Protein AF-A0A086N0P7-F1 (afdb_monomer)

Secondary structure (DSSP, 8-state):
-EEEETTEEEE--HHHHHHHTTTPPPPP-SS-EEEETTEEEEHHHHHHHHH---TTTS-HHHHHHHHHHTT-EEE--TT----------HHHHHHHHH----------

Sequence (108 aa):
MRCVIARYPFDLTKGGVVESMKGVTPEPVTGESVTVGRRRYPVKQVGEVVTRQDRRDFSAGEVTRAMARLGFTCHAAPGATPTPAPDATPVQTASALLGGSTTTPLDG

Radius of gyration: 20.26 Å; Cα contacts (8 Å, |Δi|>4): 120; chains: 1; bounding box: 59×58×25 Å

Organism: NCBI:txid67332

Mean predicted aligned error: 11.97 Å

Foldseek 3Di:
DWAAFLNDIDDDALVLLLVLCVPPDADDAQWKWWDRPNDIHQLLVSCCSSVVDHSVSGDSVSSQVVCVVNPIDIDGGVPPPPPPDPPDDVVNVVCVVVPPDDDDDDDD

Solvent-accessible surface area (backbone atoms only — not comparable to full-atom values): 6732 Å² total; per-residue (Å²): 88,83,40,66,54,63,89,41,82,41,83,48,47,60,64,57,50,51,59,62,51,58,92,59,78,66,56,86,68,85,44,46,26,31,46,56,92,93,46,63,30,27,28,48,59,53,43,22,66,68,68,73,47,64,64,85,62,44,56,53,66,51,38,43,52,51,40,44,75,58,71,38,58,65,44,75,26,94,85,62,72,82,72,74,73,87,88,58,56,74,65,56,58,48,52,62,75,72,64,79,79,81,82,76,86,79,86,131

InterPro domains:
  IPR047719 SCO5918-like [NF038312] (1-99)
  IPR047719 SCO5918-like [PF28009] (1-99)

pLDDT: mean 79.91, std 15.39, range [45.62, 94.31]

Structure (mmCIF, N/CA/C/O backbone):
data_AF-A0A086N0P7-F1
#
_entry.id   AF-A0A086N0P7-F1
#
loop_
_atom_site.group_PDB
_atom_site.id
_atom_site.type_symbol
_atom_site.label_atom_id
_atom_site.label_alt_id
_atom_site.label_comp_id
_atom_site.label_asym_id
_atom_site.label_entity_id
_atom_site.label_seq_id
_atom_site.pdbx_PDB_ins_code
_atom_site.Cartn_x
_atom_site.Cartn_y
_atom_site.Cartn_z
_atom_site.occupancy
_atom_site.B_iso_or_equiv
_atom_site.auth_seq_id
_atom_site.auth_comp_id
_atom_site.auth_asym_id
_atom_site.auth_atom_id
_atom_site.pdbx_PDB_model_num
ATOM 1 N N . MET A 1 1 ? 12.034 4.836 4.329 1.00 82.69 1 MET A N 1
ATOM 2 C CA . MET A 1 1 ? 12.526 3.483 4.000 1.00 82.69 1 MET A CA 1
ATOM 3 C C . MET A 1 1 ? 12.452 3.347 2.496 1.00 82.69 1 MET A C 1
ATOM 5 O O . MET A 1 1 ? 11.393 3.608 1.939 1.00 82.69 1 MET A O 1
ATOM 9 N N . ARG A 1 2 ? 13.544 2.943 1.848 1.00 84.00 2 ARG A N 1
ATOM 10 C CA . ARG A 1 2 ? 13.558 2.746 0.399 1.00 84.00 2 ARG A CA 1
ATOM 11 C C . ARG A 1 2 ? 13.076 1.332 0.062 1.00 84.00 2 ARG A C 1
ATOM 13 O O . ARG A 1 2 ? 13.695 0.357 0.484 1.00 84.00 2 ARG A O 1
ATOM 20 N N . CYS A 1 3 ? 11.969 1.220 -0.664 1.00 78.69 3 CYS A N 1
ATOM 21 C CA . CYS A 1 3 ? 11.393 -0.039 -1.145 1.00 78.69 3 CYS A CA 1
ATOM 22 C C . CYS A 1 3 ? 11.344 -0.033 -2.672 1.00 78.69 3 CYS A C 1
ATOM 24 O O . CYS A 1 3 ? 11.178 1.019 -3.273 1.00 78.69 3 CYS A O 1
ATOM 26 N N . VAL A 1 4 ? 11.473 -1.197 -3.306 1.00 80.50 4 VAL A N 1
ATOM 27 C CA . VAL A 1 4 ? 11.325 -1.330 -4.762 1.00 80.50 4 VAL A CA 1
ATOM 28 C C . VAL A 1 4 ? 9.968 -1.963 -5.052 1.00 80.50 4 VAL A C 1
ATOM 30 O O . VAL A 1 4 ? 9.667 -3.013 -4.487 1.00 80.50 4 VAL A O 1
ATOM 33 N N . ILE A 1 5 ? 9.156 -1.319 -5.890 1.00 82.69 5 ILE A N 1
ATOM 34 C CA . ILE A 1 5 ? 7.838 -1.798 -6.340 1.00 82.69 5 ILE A CA 1
ATOM 35 C C . ILE A 1 5 ? 7.797 -1.642 -7.860 1.00 82.69 5 ILE A C 1
ATOM 37 O O . ILE A 1 5 ? 8.181 -0.585 -8.358 1.00 82.69 5 ILE A O 1
ATOM 41 N N . ALA A 1 6 ? 7.375 -2.677 -8.598 1.00 80.00 6 ALA A N 1
ATOM 42 C CA . ALA A 1 6 ? 7.388 -2.671 -10.069 1.00 80.00 6 ALA A C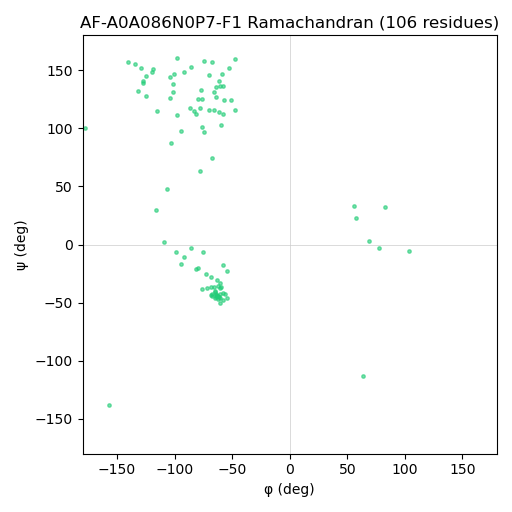A 1
ATOM 43 C C . ALA A 1 6 ? 8.781 -2.370 -10.662 1.00 80.00 6 ALA A C 1
ATOM 45 O O . ALA A 1 6 ? 8.911 -1.742 -11.706 1.00 80.00 6 ALA A O 1
ATOM 46 N N . ARG A 1 7 ? 9.853 -2.802 -9.978 1.00 81.88 7 ARG A N 1
ATOM 47 C CA . ARG A 1 7 ? 11.268 -2.516 -10.321 1.00 81.88 7 ARG A CA 1
ATOM 48 C C . ARG A 1 7 ? 11.709 -1.054 -10.147 1.00 81.88 7 ARG A C 1
ATOM 50 O O . ARG A 1 7 ? 12.881 -0.763 -10.380 1.00 81.88 7 ARG A O 1
ATOM 57 N N . TYR A 1 8 ? 10.846 -0.166 -9.655 1.00 82.00 8 TYR A N 1
ATOM 58 C CA . TYR A 1 8 ? 11.196 1.225 -9.361 1.00 82.00 8 TYR A CA 1
ATOM 59 C C . TYR A 1 8 ? 11.429 1.455 -7.863 1.00 82.00 8 TYR A C 1
ATOM 61 O O . TYR A 1 8 ? 10.681 0.929 -7.035 1.00 82.00 8 TYR A O 1
ATOM 69 N N . PRO A 1 9 ? 12.464 2.222 -7.476 1.00 84.62 9 PRO A N 1
ATOM 70 C CA . PRO A 1 9 ? 12.697 2.580 -6.084 1.00 84.62 9 PRO A CA 1
ATOM 71 C C . PRO A 1 9 ? 11.743 3.691 -5.623 1.00 84.62 9 PRO A C 1
ATOM 73 O O . PRO A 1 9 ? 11.636 4.729 -6.267 1.00 84.62 9 PRO A O 1
ATOM 76 N N . PHE A 1 10 ? 11.138 3.508 -4.454 1.00 85.81 10 PHE A N 1
ATOM 77 C CA . PHE A 1 10 ? 10.278 4.473 -3.776 1.00 85.81 10 PHE A CA 1
ATOM 78 C C . PHE A 1 10 ? 10.744 4.700 -2.343 1.00 85.81 10 PHE A C 1
ATOM 80 O O . PHE A 1 10 ? 11.084 3.753 -1.628 1.00 85.81 10 PHE A O 1
ATOM 87 N N . ASP A 1 11 ? 10.683 5.950 -1.898 1.00 89.12 11 ASP A N 1
ATOM 88 C CA . ASP A 1 11 ? 10.893 6.311 -0.502 1.00 89.12 11 ASP A CA 1
ATOM 89 C C . ASP A 1 11 ? 9.555 6.393 0.223 1.00 89.12 11 ASP A C 1
ATOM 91 O O . ASP A 1 11 ? 8.830 7.383 0.160 1.00 89.12 11 ASP A O 1
ATOM 95 N N . LEU A 1 12 ? 9.222 5.305 0.919 1.00 88.81 12 LEU A N 1
ATOM 96 C CA . LEU A 1 12 ? 7.984 5.183 1.672 1.00 88.81 12 LEU A CA 1
ATOM 97 C C . LEU A 1 12 ? 8.244 5.336 3.167 1.00 88.81 12 LEU A C 1
ATOM 99 O O . LEU A 1 12 ? 9.257 4.892 3.722 1.00 88.81 12 LEU A O 1
ATOM 103 N N . THR A 1 13 ? 7.287 5.960 3.841 1.00 92.06 13 THR A N 1
ATOM 104 C CA . THR A 1 13 ? 7.250 6.074 5.297 1.00 92.06 13 THR A CA 1
ATOM 105 C C . THR A 1 13 ? 5.887 5.625 5.797 1.00 92.06 13 THR A C 1
ATOM 107 O O . THR A 1 13 ? 4.880 5.755 5.099 1.00 92.06 13 THR A O 1
ATOM 110 N N . LYS A 1 14 ? 5.837 5.110 7.029 1.00 91.19 14 LYS A N 1
ATOM 111 C CA . LYS A 1 14 ? 4.578 4.686 7.654 1.00 91.19 14 LYS A CA 1
ATOM 112 C C . LYS A 1 14 ? 3.555 5.829 7.693 1.00 91.19 14 LYS A C 1
ATOM 114 O O . LYS A 1 14 ? 2.397 5.619 7.349 1.00 91.19 14 LYS A O 1
ATOM 119 N N . GLY A 1 15 ? 3.999 7.039 8.043 1.00 92.75 15 GLY A N 1
ATOM 120 C CA . GLY A 1 15 ? 3.163 8.242 8.026 1.00 92.75 15 GLY A CA 1
ATOM 121 C C . GLY A 1 15 ? 2.664 8.595 6.623 1.00 92.75 15 GLY A C 1
ATOM 122 O O . GLY A 1 15 ? 1.468 8.785 6.443 1.00 92.75 15 GLY A O 1
ATOM 123 N N . GLY A 1 16 ? 3.545 8.589 5.616 1.00 92.06 16 GLY A N 1
ATOM 124 C CA . GLY A 1 16 ? 3.172 8.903 4.232 1.00 92.06 16 GLY A CA 1
ATOM 125 C C . GLY A 1 16 ? 2.119 7.955 3.655 1.00 92.06 16 GLY A C 1
ATOM 126 O O . GLY A 1 16 ? 1.201 8.401 2.971 1.00 92.06 16 GLY A O 1
ATOM 127 N N . VAL A 1 17 ? 2.192 6.661 3.987 1.00 92.75 17 VAL A N 1
ATOM 128 C CA . VAL A 1 17 ? 1.163 5.682 3.597 1.00 92.75 17 VAL A CA 1
ATOM 129 C C . VAL A 1 17 ? -0.178 5.994 4.267 1.00 92.75 17 VAL A C 1
ATOM 131 O O . VAL A 1 17 ? -1.206 5.993 3.597 1.00 92.75 17 VAL A O 1
ATOM 134 N N . VAL A 1 18 ? -0.186 6.289 5.572 1.00 93.38 18 VAL A N 1
ATOM 135 C CA . VAL A 1 18 ? -1.423 6.627 6.298 1.00 93.38 18 VAL A CA 1
ATOM 136 C C . VAL A 1 18 ? -2.062 7.900 5.746 1.00 93.38 18 VAL A C 1
ATOM 138 O O . VAL A 1 18 ? -3.271 7.909 5.532 1.00 93.38 18 VAL A O 1
ATOM 141 N N . GLU A 1 19 ? -1.271 8.942 5.482 1.00 93.62 19 GLU A N 1
ATOM 142 C CA . GLU A 1 19 ? -1.764 10.189 4.886 1.00 93.62 19 GLU A CA 1
ATOM 143 C C . GLU A 1 19 ? -2.323 9.963 3.479 1.00 93.62 19 GLU A C 1
ATOM 145 O O . GLU A 1 19 ? -3.423 10.422 3.187 1.00 93.62 19 GLU A O 1
ATOM 150 N N . SER A 1 20 ? -1.629 9.192 2.637 1.00 92.31 20 SER A N 1
ATOM 151 C CA . SER A 1 20 ? -2.090 8.895 1.271 1.00 92.31 20 SER A CA 1
ATOM 152 C C . SER A 1 20 ? -3.402 8.106 1.253 1.00 92.31 20 SER A C 1
ATOM 154 O O . SER A 1 20 ? -4.210 8.261 0.345 1.00 92.31 20 SER A O 1
ATOM 156 N N . MET A 1 21 ? -3.636 7.274 2.270 1.00 94.31 21 MET A N 1
ATOM 157 C CA . MET A 1 21 ? -4.859 6.480 2.407 1.00 94.31 21 MET A CA 1
ATOM 158 C C . MET A 1 21 ? -6.012 7.237 3.089 1.00 94.31 21 MET A C 1
ATOM 160 O O . MET A 1 21 ? -7.110 6.686 3.220 1.00 94.31 21 MET A O 1
ATOM 164 N N . LYS A 1 22 ? -5.818 8.484 3.546 1.00 92.31 22 LYS A N 1
ATOM 165 C CA . LYS A 1 22 ? -6.918 9.285 4.108 1.00 92.31 22 LYS A CA 1
ATOM 166 C C . LYS A 1 22 ? -7.943 9.608 3.025 1.00 92.31 22 LYS A C 1
ATOM 168 O O . LYS A 1 22 ? -7.604 10.067 1.945 1.00 92.31 22 LYS A O 1
ATOM 173 N N . GLY A 1 23 ? -9.218 9.382 3.335 1.00 89.81 23 GLY A N 1
ATOM 174 C CA . GLY A 1 23 ? -10.315 9.615 2.390 1.00 89.81 23 GLY A CA 1
ATOM 175 C C . GLY A 1 23 ? -10.470 8.529 1.321 1.00 89.81 23 GLY A C 1
ATOM 176 O O . GLY A 1 23 ? -11.427 8.578 0.557 1.00 89.81 23 GLY A O 1
ATOM 177 N N . VAL A 1 24 ? -9.595 7.518 1.297 1.00 92.19 24 VAL A N 1
ATOM 178 C CA . VAL A 1 24 ? -9.724 6.381 0.385 1.00 92.19 24 VAL A CA 1
ATOM 179 C C . VAL A 1 24 ? -10.759 5.396 0.932 1.00 92.19 24 VAL A C 1
ATOM 181 O O . VAL A 1 24 ? -10.668 4.926 2.072 1.00 92.19 24 VAL A O 1
ATOM 184 N N . THR A 1 25 ? -11.761 5.075 0.117 1.00 92.12 25 THR A N 1
ATOM 185 C CA . THR A 1 25 ? -12.775 4.069 0.451 1.00 92.12 25 THR A CA 1
ATOM 186 C C . THR A 1 25 ? -12.181 2.669 0.289 1.00 92.12 25 THR A C 1
ATOM 188 O O . THR A 1 25 ? -11.674 2.367 -0.790 1.00 92.12 25 THR A O 1
ATOM 191 N N . PRO A 1 26 ? -12.215 1.802 1.317 1.00 91.25 26 PRO A N 1
ATOM 192 C CA . PRO A 1 26 ? -11.726 0.433 1.192 1.00 91.25 26 PRO A CA 1
ATOM 193 C C . PRO A 1 26 ? -12.558 -0.354 0.182 1.00 91.25 26 PRO A C 1
ATOM 195 O O . PRO A 1 26 ? -13.781 -0.427 0.301 1.00 91.25 26 PRO A O 1
ATOM 198 N N . GLU A 1 27 ? -11.886 -0.960 -0.793 1.00 89.50 27 GLU A N 1
ATOM 199 C CA . GLU A 1 27 ? -12.502 -1.924 -1.700 1.00 89.50 27 GLU A CA 1
ATOM 200 C C . GLU A 1 27 ? -12.737 -3.275 -1.003 1.00 89.50 27 GLU A C 1
ATOM 202 O O . GLU A 1 27 ? -12.073 -3.588 -0.004 1.00 89.50 27 GLU A O 1
ATOM 207 N N . PRO A 1 28 ? -13.673 -4.100 -1.514 1.00 86.75 28 PRO A N 1
ATOM 208 C CA . PRO A 1 28 ? -13.901 -5.438 -0.987 1.00 86.75 28 PRO A CA 1
ATOM 209 C C . PRO A 1 28 ? -12.613 -6.263 -1.035 1.00 86.75 28 PRO A C 1
ATOM 211 O O . PRO A 1 28 ? -11.981 -6.434 -2.079 1.00 86.75 28 PRO A O 1
ATOM 214 N N . VAL A 1 29 ? -12.221 -6.789 0.123 1.00 85.62 29 VAL A N 1
ATOM 215 C CA . VAL A 1 29 ? -11.022 -7.615 0.261 1.00 85.62 29 VAL A CA 1
ATOM 216 C C . VAL A 1 29 ? -11.316 -9.007 -0.288 1.00 85.62 29 VAL A C 1
ATOM 218 O O . VAL A 1 29 ? -11.936 -9.826 0.382 1.00 85.62 29 VAL A O 1
ATOM 221 N N . THR A 1 30 ? -10.855 -9.272 -1.506 1.00 80.62 30 THR A N 1
ATOM 222 C CA . THR A 1 30 ? -10.974 -10.581 -2.172 1.00 80.62 30 THR A CA 1
ATOM 223 C C . THR A 1 30 ? -9.703 -11.428 -2.070 1.00 80.62 30 THR A C 1
ATOM 225 O O . THR A 1 30 ? -9.704 -12.589 -2.465 1.00 80.62 30 THR A O 1
ATOM 228 N N . GLY A 1 31 ? -8.615 -10.869 -1.530 1.00 85.56 31 GLY A N 1
ATOM 229 C CA . GLY A 1 31 ? -7.316 -11.533 -1.436 1.00 85.56 31 GLY A CA 1
ATOM 230 C C . GLY A 1 31 ? -6.435 -10.954 -0.330 1.00 85.56 31 GLY A C 1
ATOM 231 O O . GLY A 1 31 ? -6.912 -10.667 0.768 1.00 85.56 31 GLY A O 1
ATOM 232 N N . GLU A 1 32 ? -5.142 -10.785 -0.615 1.00 89.94 32 GLU A N 1
ATOM 233 C CA . GLU A 1 32 ? -4.194 -10.174 0.322 1.00 89.94 32 GLU A CA 1
ATOM 234 C C . GLU A 1 32 ? -4.635 -8.760 0.722 1.00 89.94 32 GLU A C 1
ATOM 236 O O . GLU A 1 32 ? -5.035 -7.935 -0.109 1.00 89.94 32 GLU A O 1
ATOM 241 N N . SER A 1 33 ? -4.535 -8.456 2.014 1.00 92.31 33 SER A N 1
ATOM 242 C CA . SER A 1 33 ? -4.950 -7.163 2.557 1.00 92.31 33 SER A CA 1
ATOM 243 C C . SER A 1 33 ? -4.010 -6.638 3.626 1.00 92.31 33 SER A C 1
ATOM 245 O O . SER A 1 33 ? -3.290 -7.385 4.276 1.00 92.31 33 SER A O 1
ATOM 247 N N . VAL A 1 34 ? -4.024 -5.328 3.830 1.00 93.94 34 VAL A N 1
ATOM 248 C CA . VAL A 1 34 ? -3.215 -4.639 4.831 1.00 93.94 34 VAL A CA 1
ATOM 249 C C . VAL A 1 34 ? -4.104 -3.758 5.698 1.00 93.94 34 VAL A C 1
ATOM 251 O O . VAL A 1 34 ? -5.033 -3.102 5.218 1.00 93.94 34 VAL A O 1
ATOM 254 N N . THR A 1 35 ? -3.838 -3.757 7.000 1.00 94.25 35 THR A N 1
ATOM 255 C CA . THR A 1 35 ? -4.491 -2.847 7.937 1.00 94.25 35 THR A CA 1
ATOM 256 C C . THR A 1 35 ? -3.762 -1.508 7.921 1.00 94.25 35 THR A C 1
ATOM 258 O O . THR A 1 35 ? -2.610 -1.421 8.347 1.00 94.25 35 THR A O 1
ATOM 261 N N . VAL A 1 36 ? -4.443 -0.455 7.467 1.00 92.94 36 VAL A N 1
ATOM 262 C CA . VAL A 1 36 ? -3.943 0.926 7.498 1.00 92.94 36 VAL A CA 1
ATOM 263 C C . VAL A 1 36 ? -4.833 1.738 8.435 1.00 92.94 36 VAL A C 1
ATOM 265 O O . VAL A 1 36 ? -6.034 1.914 8.205 1.00 92.94 36 VAL A O 1
ATOM 268 N N . GLY A 1 37 ? -4.254 2.205 9.542 1.00 89.19 37 GLY A N 1
ATOM 269 C CA . GLY A 1 37 ? -5.012 2.829 10.625 1.00 89.19 37 GLY A CA 1
ATOM 270 C C . GLY A 1 37 ? -5.986 1.833 11.262 1.00 89.19 37 GLY A C 1
ATOM 271 O O . GLY A 1 37 ? -5.563 0.865 11.884 1.00 89.19 37 GLY A O 1
ATOM 272 N N . ARG A 1 38 ? -7.293 2.070 11.101 1.00 87.69 38 ARG A N 1
ATOM 273 C CA . ARG A 1 38 ? -8.375 1.224 11.652 1.00 87.69 38 ARG A CA 1
ATOM 274 C C . ARG A 1 38 ? -9.136 0.424 10.589 1.00 87.69 38 ARG A C 1
ATOM 276 O O . ARG A 1 38 ? -10.120 -0.230 10.911 1.00 87.69 38 ARG A O 1
ATOM 283 N N . ARG A 1 39 ? -8.737 0.526 9.320 1.00 90.94 39 ARG A N 1
ATOM 284 C CA . ARG A 1 39 ? -9.439 -0.086 8.183 1.00 90.94 39 ARG A CA 1
ATOM 285 C C . ARG A 1 39 ? -8.526 -1.079 7.47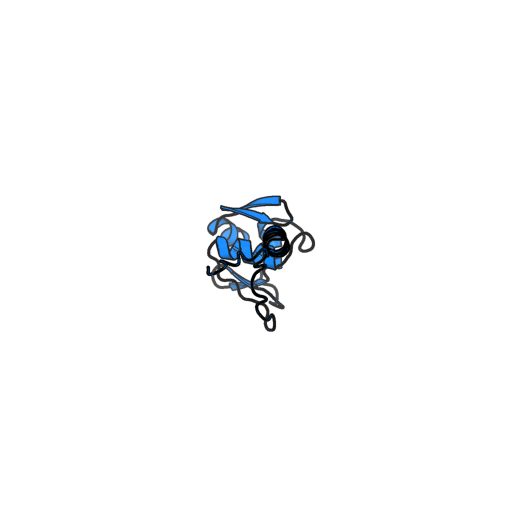6 1.00 90.94 39 ARG A C 1
ATOM 287 O O . ARG A 1 39 ? -7.304 -0.929 7.487 1.00 90.94 39 ARG A O 1
ATOM 294 N N . ARG A 1 40 ? -9.133 -2.096 6.870 1.00 91.81 40 ARG A N 1
ATOM 295 C CA . ARG A 1 40 ? -8.444 -3.095 6.055 1.00 91.81 40 ARG A CA 1
ATOM 296 C C . ARG A 1 40 ? -8.655 -2.755 4.586 1.00 91.81 40 ARG A C 1
ATOM 298 O O . ARG A 1 40 ? -9.785 -2.516 4.175 1.00 91.81 40 ARG A O 1
ATOM 305 N N . TYR A 1 41 ? -7.565 -2.742 3.832 1.00 93.69 41 TYR A N 1
ATOM 306 C CA . TYR A 1 41 ? -7.555 -2.422 2.411 1.00 93.69 41 TYR A CA 1
ATOM 307 C C . TYR A 1 41 ? -6.898 -3.562 1.633 1.00 93.69 41 TYR A C 1
ATOM 309 O O . TYR A 1 41 ? -5.946 -4.161 2.141 1.00 93.69 41 TYR A O 1
ATOM 317 N N . PRO A 1 42 ? -7.351 -3.871 0.411 1.00 93.62 42 PRO A N 1
ATOM 318 C CA . PRO A 1 42 ? -6.619 -4.766 -0.471 1.00 93.62 42 PRO A CA 1
ATOM 319 C C . PRO A 1 42 ? -5.235 -4.189 -0.777 1.00 93.62 42 PRO A C 1
ATOM 321 O O . PRO A 1 42 ? -5.088 -3.000 -1.065 1.00 93.62 42 PRO A O 1
ATOM 324 N N . VAL A 1 43 ? -4.201 -5.033 -0.737 1.00 92.88 43 VAL A N 1
ATOM 325 C CA . VAL A 1 43 ? -2.812 -4.564 -0.916 1.00 92.88 43 VAL A CA 1
ATOM 326 C C . VAL A 1 43 ? -2.597 -3.905 -2.274 1.00 92.88 43 VAL A C 1
ATOM 328 O O . VAL A 1 43 ? -1.858 -2.930 -2.369 1.00 92.88 43 VAL A O 1
ATOM 331 N N . LYS A 1 44 ? -3.304 -4.366 -3.315 1.00 92.56 44 LYS A N 1
ATOM 332 C CA . LYS A 1 44 ? -3.205 -3.776 -4.655 1.00 92.56 44 LYS A CA 1
ATOM 333 C C . LYS A 1 44 ? -3.728 -2.340 -4.711 1.00 92.56 44 LYS A C 1
ATOM 335 O O . LYS A 1 44 ? -3.121 -1.517 -5.382 1.00 92.56 44 LYS A O 1
ATOM 340 N N . GLN A 1 45 ? -4.790 -2.037 -3.965 1.00 93.38 45 GLN A N 1
ATOM 341 C CA . GLN A 1 45 ? -5.328 -0.682 -3.857 1.00 93.38 45 GLN A CA 1
ATOM 342 C C . GLN A 1 45 ? -4.345 0.241 -3.128 1.00 93.38 45 GLN A C 1
ATOM 344 O O . GLN A 1 45 ? -4.088 1.351 -3.580 1.00 93.38 45 GLN A O 1
ATOM 349 N N . VAL A 1 46 ? -3.747 -0.223 -2.025 1.00 93.19 46 VAL A N 1
ATOM 350 C CA . VAL A 1 46 ? -2.748 0.577 -1.295 1.00 93.19 46 VAL A CA 1
ATOM 351 C C . VAL A 1 46 ? -1.511 0.828 -2.156 1.00 93.19 46 VAL A C 1
ATOM 353 O O . VAL A 1 46 ? -1.004 1.946 -2.185 1.00 93.19 46 VAL A O 1
ATOM 356 N N . GLY A 1 47 ? -1.041 -0.192 -2.879 1.00 92.50 47 GLY A N 1
ATOM 357 C CA . GLY A 1 47 ? 0.079 -0.066 -3.809 1.00 92.50 47 GLY A CA 1
ATOM 358 C C . GLY A 1 47 ? -0.179 0.989 -4.882 1.00 92.50 47 GLY A C 1
ATOM 359 O O . GLY A 1 47 ? 0.662 1.862 -5.079 1.00 92.50 47 GLY A O 1
ATOM 360 N N . GLU A 1 48 ? -1.357 0.961 -5.506 1.00 93.94 48 GLU A N 1
ATOM 361 C CA . GLU A 1 48 ? -1.763 1.939 -6.521 1.00 93.94 48 GLU A CA 1
ATOM 362 C C . GLU A 1 48 ? -1.791 3.359 -5.947 1.00 93.94 48 GLU A C 1
ATOM 364 O O . GLU A 1 48 ? -1.160 4.251 -6.497 1.00 93.94 48 GLU A O 1
ATOM 369 N N . VAL A 1 49 ? -2.445 3.576 -4.802 1.00 93.12 49 VAL A N 1
ATOM 370 C CA . VAL A 1 49 ? -2.570 4.917 -4.202 1.00 93.12 49 VAL A CA 1
ATOM 371 C C . VAL A 1 49 ? -1.208 5.490 -3.804 1.00 93.12 49 VAL A C 1
ATOM 373 O O . VAL A 1 49 ? -0.919 6.660 -4.052 1.00 93.12 49 VAL A O 1
ATOM 376 N N . VAL A 1 50 ? -0.360 4.668 -3.183 1.00 91.62 50 VAL A N 1
ATOM 377 C CA . VAL A 1 50 ? 0.926 5.110 -2.632 1.00 91.62 50 VAL A CA 1
ATOM 378 C C . VAL A 1 50 ? 1.978 5.310 -3.724 1.00 91.62 50 VAL A C 1
ATOM 380 O O . VAL A 1 50 ? 2.777 6.239 -3.637 1.00 91.62 50 VAL A O 1
ATOM 383 N N . THR A 1 51 ? 1.998 4.451 -4.745 1.00 88.69 51 THR A N 1
ATOM 384 C CA . THR A 1 51 ? 2.992 4.535 -5.831 1.00 88.69 51 THR A CA 1
ATOM 385 C C . THR A 1 51 ? 2.502 5.311 -7.048 1.00 88.69 51 THR A C 1
ATOM 387 O O . THR A 1 51 ? 3.323 5.717 -7.865 1.00 88.69 51 THR A O 1
ATOM 390 N N . ARG A 1 52 ? 1.186 5.531 -7.165 1.00 88.81 52 ARG A N 1
ATOM 391 C CA . ARG A 1 52 ? 0.500 6.075 -8.349 1.00 88.81 52 ARG A CA 1
ATOM 392 C C . ARG A 1 52 ? 0.722 5.254 -9.628 1.00 88.81 52 ARG A C 1
ATOM 394 O O . ARG A 1 52 ? 0.605 5.797 -10.722 1.00 88.81 52 ARG A O 1
ATOM 401 N N . GLN A 1 53 ? 1.063 3.972 -9.491 1.00 89.06 53 GLN A N 1
ATOM 402 C CA . GLN A 1 53 ? 1.243 3.031 -10.602 1.00 89.06 53 GLN A CA 1
ATOM 403 C C . GLN A 1 53 ? -0.003 2.175 -10.816 1.00 89.06 53 GLN A C 1
ATOM 405 O O . GLN A 1 53 ? -0.806 2.005 -9.896 1.00 89.06 53 GLN A O 1
ATOM 410 N N . ASP A 1 54 ? -0.133 1.581 -12.003 1.00 87.94 54 ASP A N 1
ATOM 411 C CA . ASP A 1 54 ? -1.238 0.677 -12.294 1.00 87.94 54 ASP A CA 1
ATOM 412 C C . ASP A 1 54 ? -1.083 -0.638 -11.515 1.00 87.94 54 ASP A C 1
ATOM 414 O O . ASP A 1 54 ? 0.015 -1.164 -11.317 1.00 87.94 54 ASP A O 1
ATOM 418 N N . ARG A 1 55 ? -2.209 -1.227 -11.099 1.00 86.50 55 ARG A N 1
ATOM 419 C CA . ARG A 1 55 ? -2.235 -2.524 -10.403 1.00 86.50 55 ARG A CA 1
ATOM 420 C C . ARG A 1 55 ? -1.595 -3.654 -11.217 1.00 86.50 55 ARG A C 1
ATOM 422 O O . ARG A 1 55 ? -1.346 -4.717 -10.648 1.00 86.50 55 ARG A O 1
ATOM 429 N N . ARG A 1 5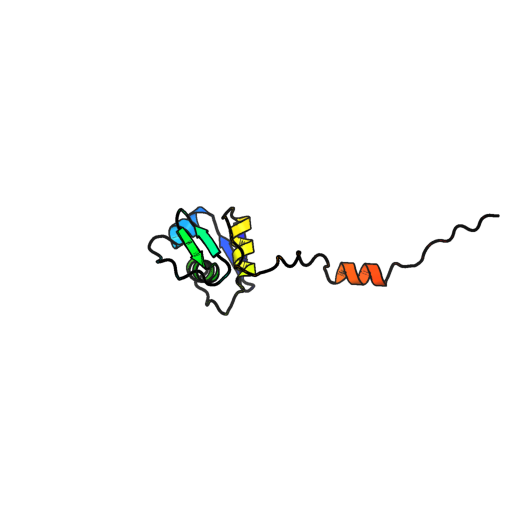6 ? -1.418 -3.501 -12.529 1.00 86.31 56 ARG A N 1
ATOM 430 C CA . ARG A 1 56 ? -0.796 -4.489 -13.423 1.00 86.31 56 ARG A CA 1
ATOM 431 C C . ARG A 1 5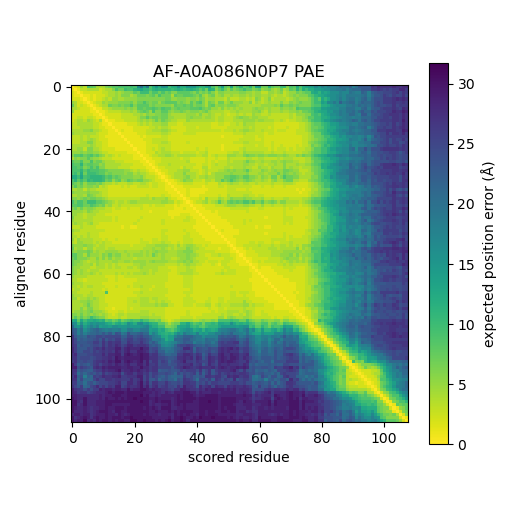6 ? 0.729 -4.454 -13.387 1.00 86.31 56 ARG A C 1
ATOM 433 O O . ARG A 1 56 ? 1.334 -5.469 -13.715 1.00 86.31 56 ARG A O 1
ATOM 440 N N . ASP A 1 57 ? 1.328 -3.353 -12.943 1.00 87.25 57 ASP A N 1
ATOM 441 C CA . ASP A 1 57 ? 2.785 -3.185 -12.941 1.00 87.25 57 ASP A CA 1
ATOM 442 C C . ASP A 1 57 ? 3.470 -3.893 -11.761 1.00 87.25 57 ASP A C 1
ATOM 444 O O . ASP A 1 57 ? 4.663 -4.191 -11.814 1.00 87.25 57 ASP A O 1
ATOM 448 N N . PHE A 1 58 ? 2.723 -4.201 -10.696 1.00 87.25 58 PHE A N 1
ATOM 449 C CA . PHE A 1 58 ?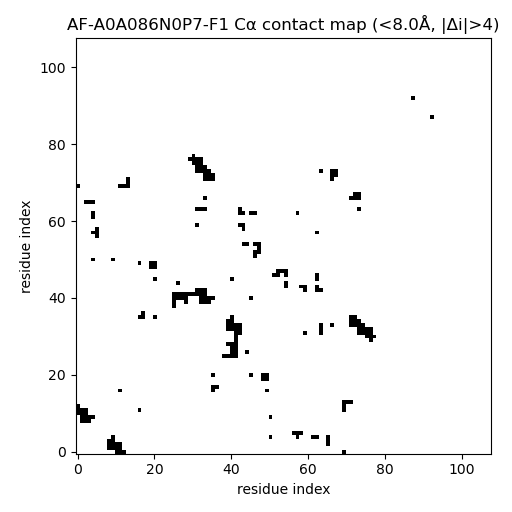 3.251 -4.844 -9.492 1.00 87.25 58 PHE A CA 1
ATOM 450 C C . PHE A 1 58 ? 2.383 -5.999 -8.984 1.00 87.25 58 PHE A C 1
ATOM 452 O O . PHE A 1 58 ? 1.161 -6.069 -9.170 1.00 87.25 58 PHE A O 1
ATOM 459 N N . SER A 1 59 ? 3.033 -6.910 -8.264 1.00 87.94 59 SER A N 1
ATOM 460 C CA . SER A 1 59 ? 2.374 -8.018 -7.577 1.00 87.94 59 SER A CA 1
ATOM 461 C C . SER A 1 59 ? 1.872 -7.625 -6.182 1.00 87.94 59 SER A C 1
ATOM 463 O O . SER A 1 59 ? 2.422 -6.750 -5.510 1.00 87.94 59 SER A O 1
ATOM 465 N N . ALA A 1 60 ? 0.824 -8.311 -5.715 1.00 88.25 60 ALA A N 1
ATOM 466 C CA . ALA A 1 60 ? 0.310 -8.149 -4.355 1.00 88.25 60 ALA A CA 1
ATOM 467 C C . ALA A 1 60 ? 1.394 -8.455 -3.302 1.00 88.25 60 ALA A C 1
ATOM 469 O O . ALA A 1 60 ? 1.595 -7.660 -2.386 1.00 88.25 60 ALA A O 1
ATOM 470 N N . GLY A 1 61 ? 2.184 -9.513 -3.516 1.00 87.75 61 GLY A N 1
ATOM 471 C CA . GLY A 1 61 ? 3.294 -9.893 -2.642 1.00 87.75 61 GLY A CA 1
ATOM 472 C C . GLY A 1 61 ? 4.417 -8.850 -2.533 1.00 87.75 61 GLY A C 1
ATOM 473 O O . GLY A 1 61 ? 4.971 -8.676 -1.445 1.00 87.75 61 GLY A O 1
ATOM 474 N N . GLU A 1 62 ? 4.749 -8.117 -3.605 1.00 88.31 62 GLU A N 1
ATOM 475 C CA . GLU A 1 62 ? 5.711 -6.999 -3.533 1.00 88.31 62 GLU A CA 1
ATOM 476 C C . GLU A 1 62 ? 5.223 -5.907 -2.579 1.00 88.31 62 GLU A C 1
ATOM 478 O O . GLU A 1 62 ? 5.971 -5.455 -1.706 1.00 88.31 62 GLU A O 1
ATOM 483 N N . VAL A 1 63 ? 3.948 -5.528 -2.700 1.00 90.19 63 VAL A N 1
ATOM 484 C CA . VAL A 1 63 ? 3.342 -4.510 -1.837 1.00 90.19 63 VAL A CA 1
ATOM 485 C C . VAL A 1 63 ? 3.222 -5.023 -0.405 1.00 90.19 63 VAL A C 1
ATOM 487 O O . V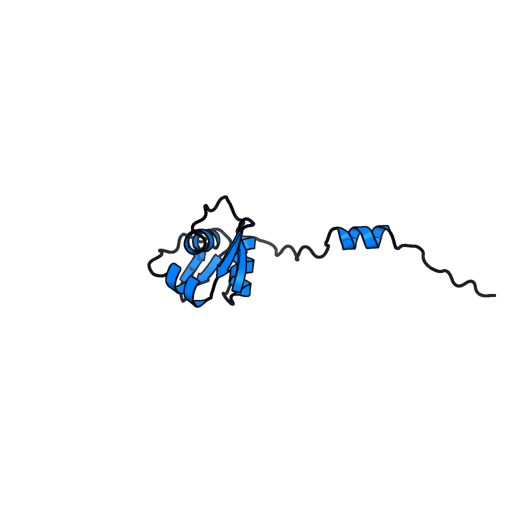AL A 1 63 ? 3.608 -4.311 0.519 1.00 90.19 63 VAL A O 1
ATOM 490 N N . THR A 1 64 ? 2.785 -6.269 -0.198 1.00 91.25 64 THR A N 1
ATOM 491 C CA . THR A 1 64 ? 2.726 -6.910 1.125 1.00 91.25 64 THR A CA 1
ATOM 492 C C . THR A 1 64 ? 4.085 -6.868 1.826 1.00 91.25 64 THR A C 1
ATOM 494 O O . THR A 1 64 ? 4.174 -6.458 2.983 1.00 91.25 64 THR A O 1
ATOM 497 N N . ARG A 1 65 ? 5.176 -7.206 1.125 1.00 88.81 65 ARG A N 1
ATOM 498 C CA . ARG A 1 65 ? 6.541 -7.130 1.675 1.00 88.81 65 ARG A CA 1
ATOM 499 C C . ARG A 1 65 ? 6.944 -5.699 2.016 1.00 88.81 65 ARG A C 1
ATOM 501 O O . ARG A 1 65 ? 7.516 -5.473 3.081 1.00 88.81 65 ARG A O 1
ATOM 508 N N . ALA A 1 66 ? 6.653 -4.733 1.146 1.00 90.31 66 ALA A N 1
ATOM 509 C CA . ALA A 1 66 ? 6.949 -3.328 1.416 1.00 90.31 66 ALA A CA 1
ATOM 510 C C . ALA A 1 66 ? 6.194 -2.821 2.659 1.00 90.31 66 ALA A C 1
ATOM 512 O O . ALA A 1 66 ? 6.796 -2.204 3.538 1.00 90.31 66 ALA A O 1
ATOM 513 N N . MET A 1 67 ? 4.904 -3.142 2.774 1.00 91.88 67 MET A N 1
ATOM 514 C CA . MET A 1 67 ? 4.054 -2.743 3.898 1.00 91.88 67 MET A CA 1
ATOM 515 C C . MET A 1 67 ? 4.467 -3.424 5.207 1.00 91.88 67 MET A C 1
ATOM 517 O O . MET A 1 67 ? 4.567 -2.758 6.238 1.00 91.88 67 MET A O 1
ATOM 521 N N . ALA A 1 68 ? 4.786 -4.719 5.175 1.00 90.88 68 ALA A N 1
ATOM 522 C CA . ALA A 1 68 ? 5.285 -5.445 6.340 1.00 90.88 68 ALA A CA 1
ATOM 523 C C . ALA A 1 68 ? 6.596 -4.839 6.866 1.00 90.88 68 ALA A C 1
ATOM 525 O O . ALA A 1 68 ? 6.744 -4.632 8.069 1.00 90.88 68 ALA A O 1
ATOM 526 N N . ARG A 1 69 ? 7.523 -4.465 5.972 1.00 88.56 69 ARG A N 1
ATOM 527 C CA . ARG A 1 69 ? 8.795 -3.832 6.360 1.00 88.56 69 ARG A CA 1
ATOM 528 C C . ARG A 1 69 ? 8.623 -2.421 6.931 1.00 88.56 69 ARG A C 1
ATOM 530 O O . ARG A 1 69 ? 9.412 -2.009 7.773 1.00 88.56 69 ARG A O 1
ATOM 537 N N . LEU A 1 70 ? 7.576 -1.702 6.525 1.00 89.94 70 LEU A N 1
ATOM 538 C CA . LEU A 1 70 ? 7.172 -0.427 7.136 1.00 89.94 70 LEU A CA 1
ATOM 539 C C . LEU A 1 70 ? 6.475 -0.603 8.500 1.00 89.94 70 LEU A C 1
ATOM 541 O O . LEU A 1 70 ? 6.185 0.390 9.174 1.00 89.94 70 LEU A O 1
ATOM 545 N N . GLY A 1 71 ? 6.192 -1.841 8.915 1.00 90.88 71 GLY A N 1
ATOM 546 C CA . GLY A 1 71 ? 5.527 -2.158 10.177 1.00 90.88 71 GLY A CA 1
ATOM 547 C C . GLY A 1 71 ? 4.002 -2.051 10.115 1.00 90.88 71 GLY A C 1
ATOM 548 O O . GLY A 1 71 ? 3.383 -1.648 11.106 1.00 90.88 71 GLY A O 1
ATOM 549 N N . PHE A 1 72 ? 3.400 -2.350 8.959 1.00 93.12 72 PHE A N 1
ATOM 550 C CA . PHE A 1 72 ? 1.958 -2.568 8.824 1.00 93.12 72 PHE A CA 1
ATOM 551 C C . PHE A 1 72 ? 1.597 -4.046 8.985 1.00 93.12 72 PHE A C 1
ATOM 553 O O . PHE A 1 72 ? 2.345 -4.938 8.585 1.00 93.12 72 PHE A O 1
ATOM 560 N N . THR A 1 73 ? 0.403 -4.307 9.515 1.00 92.44 73 THR A N 1
ATOM 561 C CA . THR A 1 73 ? -0.139 -5.665 9.633 1.00 92.44 73 THR A CA 1
ATOM 562 C C . THR A 1 73 ? -0.744 -6.099 8.302 1.00 92.44 73 THR A C 1
ATOM 564 O O . THR A 1 73 ? -1.765 -5.555 7.876 1.00 92.44 73 THR A O 1
ATOM 567 N N . CYS A 1 74 ? -0.124 -7.086 7.659 1.00 91.69 74 CYS A N 1
ATOM 568 C CA . CYS A 1 74 ? -0.610 -7.687 6.420 1.00 91.69 74 CYS A CA 1
ATOM 569 C C . CYS A 1 74 ? -1.322 -9.015 6.711 1.00 91.69 74 CYS A C 1
ATOM 571 O O . CYS A 1 74 ? -0.945 -9.738 7.630 1.00 91.69 74 CYS A O 1
ATOM 573 N N . HIS A 1 75 ? -2.343 -9.333 5.922 1.00 88.94 75 HIS A N 1
ATOM 574 C CA . HIS A 1 75 ? -3.176 -10.526 6.027 1.00 88.94 75 HIS A CA 1
ATOM 575 C C . HIS A 1 75 ? -3.160 -11.245 4.681 1.00 88.94 75 HIS A C 1
ATOM 577 O O . HIS A 1 75 ? -3.433 -10.633 3.645 1.00 88.94 75 HIS A O 1
ATOM 583 N N . ALA A 1 76 ? -2.843 -12.537 4.705 1.00 80.44 76 ALA A N 1
ATOM 584 C CA . ALA A 1 76 ? -2.887 -13.379 3.517 1.00 80.44 76 ALA A CA 1
ATOM 585 C C . ALA A 1 76 ? -4.333 -13.575 3.033 1.00 80.44 76 ALA A C 1
ATOM 587 O O . ALA A 1 76 ? -5.286 -13.448 3.807 1.00 80.44 76 ALA A O 1
ATOM 588 N N . ALA A 1 77 ? -4.491 -13.895 1.748 1.00 74.88 77 ALA A N 1
ATOM 589 C CA . ALA A 1 77 ? -5.788 -14.268 1.197 1.00 74.88 77 ALA A CA 1
ATOM 590 C C . ALA A 1 77 ? -6.326 -15.538 1.891 1.00 74.88 77 ALA A C 1
ATOM 592 O O . ALA A 1 77 ? -5.546 -16.464 2.144 1.00 74.88 77 ALA A O 1
ATOM 593 N N . PRO A 1 78 ? -7.638 -15.627 2.175 1.00 59.12 78 PRO A N 1
ATOM 594 C CA . PRO A 1 78 ? -8.231 -16.858 2.685 1.00 59.12 78 PRO A CA 1
ATOM 595 C C . PRO A 1 78 ? -8.051 -17.975 1.645 1.00 59.12 78 PRO A C 1
ATOM 597 O O . PRO A 1 78 ? -8.574 -17.887 0.539 1.00 59.12 78 PRO A O 1
ATOM 600 N N . GLY A 1 79 ? -7.263 -18.999 1.987 1.00 56.38 79 GLY A N 1
ATOM 601 C CA . GLY A 1 79 ? -6.937 -20.125 1.099 1.00 56.38 79 GLY A CA 1
ATOM 602 C C . GLY A 1 79 ? -5.540 -20.085 0.470 1.00 56.38 79 GLY A C 1
ATOM 603 O O . GLY A 1 79 ? -5.131 -21.070 -0.139 1.00 56.38 79 GLY A O 1
ATOM 604 N N . ALA A 1 80 ? -4.768 -19.010 0.656 1.00 50.84 80 ALA A N 1
ATOM 605 C CA . ALA A 1 80 ? -3.345 -19.037 0.339 1.00 50.84 80 ALA A CA 1
ATOM 606 C C . ALA A 1 80 ? -2.619 -19.853 1.417 1.00 50.84 80 ALA A C 1
ATOM 608 O O . ALA A 1 80 ? -2.303 -19.343 2.492 1.00 50.84 80 ALA A O 1
ATOM 609 N N . THR A 1 81 ? -2.360 -21.134 1.145 1.00 45.62 81 THR A N 1
ATOM 610 C CA . THR A 1 81 ? -1.335 -21.883 1.878 1.00 45.62 81 THR A CA 1
ATOM 611 C C . THR A 1 81 ? -0.053 -21.051 1.849 1.00 45.62 81 THR A C 1
ATOM 613 O O . THR A 1 81 ? 0.361 -20.671 0.747 1.00 45.62 81 THR A O 1
ATOM 616 N N . PRO A 1 82 ? 0.563 -20.717 3.000 1.00 49.09 82 PRO A N 1
ATOM 617 C CA . PRO A 1 82 ? 1.822 -19.993 3.010 1.00 49.09 82 PRO A CA 1
ATOM 618 C C . PRO A 1 82 ? 2.827 -20.849 2.249 1.00 49.09 82 PRO A C 1
ATOM 620 O O . PRO A 1 82 ? 3.289 -21.868 2.750 1.00 49.09 82 PRO A O 1
ATOM 623 N N . THR A 1 83 ? 3.111 -20.476 1.002 1.00 49.47 83 THR A N 1
ATOM 624 C CA . THR A 1 83 ? 4.260 -21.034 0.303 1.00 49.47 83 THR A CA 1
ATOM 625 C C . THR A 1 83 ? 5.452 -20.508 1.094 1.00 49.47 83 THR A C 1
ATOM 627 O O . THR A 1 83 ? 5.579 -19.280 1.199 1.00 49.47 83 THR A O 1
ATOM 630 N N . PRO A 1 84 ? 6.250 -21.377 1.743 1.00 47.97 84 PRO A N 1
ATOM 631 C CA . PRO A 1 84 ? 7.459 -20.931 2.415 1.00 47.97 84 PRO A CA 1
ATOM 632 C C . PRO A 1 84 ? 8.301 -20.132 1.418 1.00 47.97 84 PRO A C 1
ATOM 634 O O . PRO A 1 84 ? 8.152 -20.274 0.201 1.00 47.97 84 PRO A O 1
ATOM 637 N N . ALA A 1 85 ? 9.083 -19.195 1.944 1.00 51.38 85 ALA A N 1
ATOM 638 C CA . ALA A 1 85 ? 9.869 -18.250 1.168 1.00 51.38 85 ALA A CA 1
ATOM 639 C C . ALA A 1 85 ? 10.657 -18.949 0.036 1.00 51.38 85 ALA A C 1
ATOM 641 O O . ALA A 1 85 ? 10.883 -20.156 0.092 1.00 51.38 85 ALA A O 1
ATOM 642 N N . PRO A 1 86 ? 11.099 -18.229 -1.014 1.00 52.34 86 PRO A N 1
ATOM 643 C CA . PRO A 1 86 ? 12.089 -18.774 -1.933 1.00 52.34 86 PRO A CA 1
ATOM 644 C C . PRO A 1 86 ? 13.428 -18.926 -1.189 1.00 52.34 86 PRO A C 1
ATOM 646 O O . PRO A 1 86 ? 14.357 -18.141 -1.370 1.00 52.34 86 PRO A O 1
ATOM 649 N N . ASP A 1 87 ? 13.508 -19.932 -0.326 1.00 50.81 87 ASP A N 1
ATOM 650 C CA . ASP A 1 87 ? 14.699 -20.450 0.326 1.00 50.81 87 ASP A CA 1
ATOM 651 C C . ASP A 1 87 ? 15.446 -21.323 -0.689 1.00 50.81 87 ASP A C 1
ATOM 653 O O . ASP A 1 87 ? 15.522 -22.538 -0.569 1.00 50.81 87 ASP A O 1
ATOM 657 N N . ALA A 1 88 ? 15.906 -20.689 -1.765 1.00 49.28 88 ALA A N 1
ATOM 658 C CA . ALA A 1 88 ? 17.018 -21.120 -2.603 1.00 49.28 88 ALA A CA 1
ATOM 659 C C . ALA A 1 88 ? 17.194 -20.049 -3.678 1.00 49.28 88 ALA A C 1
ATOM 661 O O . ALA A 1 88 ? 16.474 -19.995 -4.678 1.00 49.28 88 ALA A O 1
ATOM 662 N N . THR A 1 89 ? 18.169 -19.166 -3.485 1.00 59.28 89 THR A N 1
ATOM 663 C CA . THR A 1 89 ? 18.719 -18.445 -4.631 1.00 59.28 89 THR A CA 1
ATOM 664 C C . THR A 1 89 ? 19.274 -19.490 -5.610 1.00 59.28 89 THR A C 1
ATOM 666 O O . THR A 1 89 ? 19.795 -20.516 -5.165 1.00 59.28 89 THR A O 1
ATOM 669 N N . PRO A 1 90 ? 19.222 -19.263 -6.934 1.00 59.59 90 PRO A N 1
ATOM 670 C CA . PRO A 1 90 ? 19.761 -20.208 -7.924 1.00 59.59 90 PRO A CA 1
ATOM 671 C C . PRO A 1 90 ? 21.236 -20.574 -7.660 1.00 59.59 90 PRO A C 1
ATOM 673 O O . PRO A 1 90 ? 21.695 -21.650 -8.031 1.00 59.59 90 PRO A O 1
ATOM 676 N N . VAL A 1 91 ? 21.958 -19.705 -6.945 1.00 63.62 91 VAL A N 1
ATOM 677 C CA . VAL A 1 91 ? 23.327 -19.920 -6.460 1.00 63.62 91 VAL A CA 1
ATOM 678 C C . VAL A 1 91 ? 23.419 -21.057 -5.434 1.00 63.62 91 VAL A C 1
ATOM 680 O O . VAL A 1 91 ? 24.352 -21.847 -5.499 1.00 63.62 91 VAL A O 1
ATOM 683 N N . GLN A 1 92 ? 22.464 -21.183 -4.508 1.00 63.09 92 GLN A N 1
ATOM 684 C CA . GLN A 1 92 ? 22.495 -22.223 -3.473 1.00 63.09 92 GLN A CA 1
ATOM 685 C C . GLN A 1 92 ? 22.215 -23.617 -4.063 1.00 63.09 92 GLN A C 1
ATOM 687 O O . GLN A 1 92 ? 22.888 -24.581 -3.701 1.00 63.09 92 GLN A O 1
ATOM 692 N N . THR A 1 93 ? 21.307 -23.711 -5.044 1.00 62.50 93 THR A N 1
ATOM 693 C CA . THR A 1 93 ? 21.080 -24.940 -5.825 1.00 62.50 93 THR A CA 1
ATOM 694 C C . THR A 1 93 ? 22.310 -25.315 -6.656 1.00 62.50 93 THR A C 1
ATOM 696 O O . THR A 1 93 ? 22.685 -26.483 -6.688 1.00 62.50 93 THR A O 1
ATOM 699 N N . ALA A 1 94 ? 22.987 -24.343 -7.280 1.00 62.81 94 ALA A N 1
ATOM 700 C CA . ALA A 1 94 ? 24.225 -24.602 -8.016 1.00 62.81 94 ALA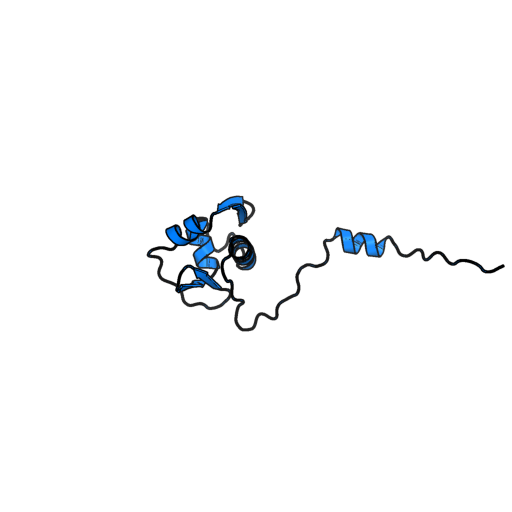 A CA 1
ATOM 701 C C . ALA A 1 94 ? 25.354 -25.101 -7.094 1.00 62.81 94 ALA A C 1
ATOM 703 O O . ALA A 1 94 ? 25.990 -26.104 -7.408 1.00 62.81 94 ALA A O 1
ATOM 704 N N . SER A 1 95 ? 25.559 -24.473 -5.930 1.00 68.19 95 SER A N 1
ATOM 705 C CA . SER A 1 95 ? 26.558 -24.928 -4.950 1.00 68.19 95 SER A CA 1
ATOM 706 C C . SER A 1 95 ? 26.300 -26.355 -4.458 1.00 68.19 95 SER A C 1
ATOM 708 O O . SER A 1 95 ? 27.252 -27.109 -4.273 1.00 68.19 95 SER A O 1
ATOM 710 N N . ALA A 1 96 ? 25.035 -26.755 -4.288 1.00 65.69 96 ALA A N 1
ATOM 711 C CA . ALA A 1 96 ? 24.682 -28.124 -3.912 1.00 65.69 96 ALA A CA 1
ATOM 712 C C . ALA A 1 96 ? 24.985 -29.145 -5.027 1.00 65.69 96 ALA A C 1
ATOM 714 O O . ALA A 1 96 ? 25.435 -30.250 -4.737 1.00 65.69 96 ALA A O 1
ATOM 715 N N . LEU A 1 97 ? 24.795 -28.773 -6.298 1.00 69.56 97 LEU A N 1
ATOM 716 C CA . LEU A 1 97 ? 25.118 -29.629 -7.448 1.00 69.56 97 LEU A CA 1
ATOM 717 C C . LEU A 1 97 ? 26.631 -29.772 -7.690 1.00 69.56 97 LEU A C 1
ATOM 719 O O . LEU A 1 97 ? 27.065 -30.767 -8.263 1.00 69.56 97 LEU A O 1
ATOM 723 N N . LEU A 1 98 ? 27.434 -28.797 -7.253 1.00 69.94 98 LEU A N 1
ATOM 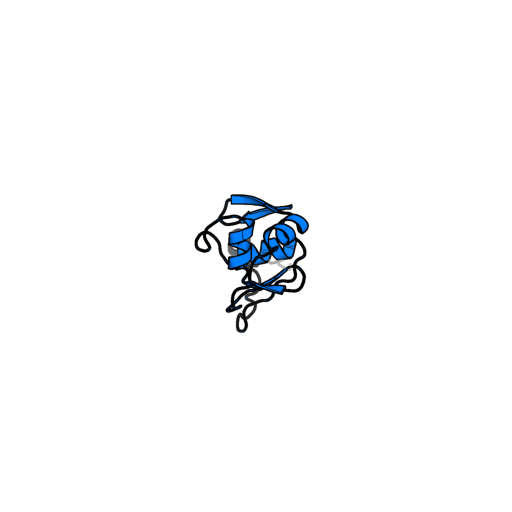724 C CA . LEU A 1 98 ? 28.891 -28.773 -7.430 1.00 69.94 98 LEU A CA 1
ATOM 725 C C . LEU A 1 98 ? 29.687 -29.394 -6.262 1.00 69.94 98 LEU A C 1
ATOM 727 O O . LEU A 1 98 ? 30.889 -29.596 -6.403 1.00 69.94 98 LEU A O 1
ATOM 731 N N . GLY A 1 99 ? 29.057 -29.690 -5.117 1.00 65.19 99 GLY A N 1
ATOM 732 C CA . GLY A 1 99 ? 29.752 -29.923 -3.839 1.00 65.19 99 GLY A CA 1
ATOM 733 C C . GLY A 1 99 ? 29.649 -31.321 -3.218 1.00 65.19 99 GLY A C 1
ATOM 734 O O . GLY A 1 99 ? 29.678 -31.430 -1.996 1.00 65.19 99 GLY A O 1
ATOM 735 N N . GLY A 1 100 ? 29.513 -32.383 -4.013 1.00 57.25 100 GLY A N 1
ATOM 736 C CA . GLY A 1 100 ? 29.378 -33.762 -3.526 1.00 57.25 100 GLY A CA 1
ATOM 737 C C . GLY A 1 100 ? 30.612 -34.650 -3.716 1.00 57.25 100 GLY A C 1
ATOM 738 O O . GLY A 1 100 ? 30.462 -35.760 -4.210 1.00 57.25 100 GLY A O 1
ATOM 739 N N . SER A 1 101 ? 31.821 -34.207 -3.358 1.00 51.12 101 SER A N 1
ATOM 740 C CA . SER A 1 101 ? 32.965 -35.118 -3.189 1.00 51.12 101 SER A CA 1
ATOM 741 C C . SER A 1 101 ? 33.203 -35.346 -1.700 1.00 51.12 101 SER A C 1
ATOM 743 O O . SER A 1 101 ? 33.957 -34.620 -1.053 1.00 51.12 101 SER A O 1
ATOM 745 N N . THR A 1 102 ? 32.510 -36.337 -1.143 1.00 50.8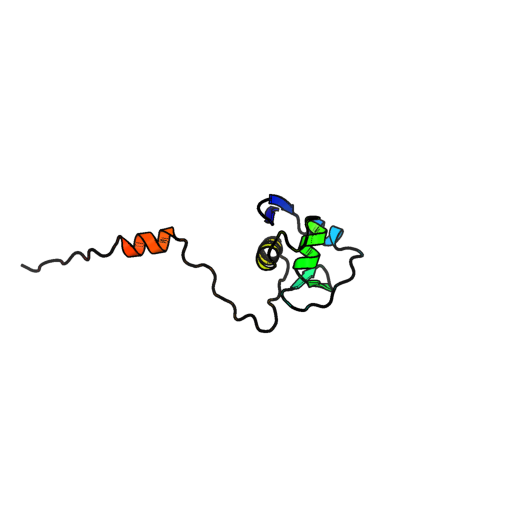8 102 THR A N 1
ATOM 746 C CA . THR A 1 102 ? 32.810 -36.886 0.179 1.00 50.88 102 THR A CA 1
ATOM 747 C C . THR A 1 102 ? 34.243 -37.398 0.200 1.00 50.88 102 THR A C 1
ATOM 749 O O . THR A 1 102 ? 34.579 -38.383 -0.453 1.00 50.88 102 THR A O 1
ATOM 752 N N . THR A 1 103 ? 35.072 -36.710 0.977 1.00 54.59 103 THR A N 1
ATOM 753 C CA . THR A 1 103 ? 36.275 -37.236 1.613 1.00 54.59 103 THR A CA 1
ATOM 754 C C . THR A 1 103 ? 35.953 -38.571 2.284 1.00 54.59 103 THR A C 1
ATOM 756 O O . THR A 1 103 ? 35.177 -38.605 3.238 1.00 54.59 103 THR A O 1
ATOM 759 N N . THR A 1 104 ? 36.559 -39.660 1.818 1.00 57.47 104 THR A N 1
ATOM 760 C CA . THR A 1 104 ? 36.611 -40.926 2.558 1.00 57.47 104 THR A CA 1
ATOM 761 C C . THR A 1 104 ? 37.963 -40.982 3.272 1.00 57.47 104 THR A C 1
ATOM 763 O O . THR A 1 104 ? 38.981 -41.070 2.584 1.00 57.47 104 THR A O 1
ATOM 766 N N . PRO A 1 105 ? 38.040 -40.900 4.613 1.00 59.38 105 PRO A N 1
ATOM 767 C CA . PRO A 1 105 ? 39.261 -41.272 5.314 1.00 59.38 105 PRO A CA 1
ATOM 768 C C . PRO A 1 105 ? 39.424 -42.796 5.218 1.00 59.38 105 PRO A C 1
ATOM 770 O O . PRO A 1 105 ? 38.573 -43.545 5.696 1.00 59.38 105 PRO A O 1
ATOM 773 N N . LEU A 1 106 ? 40.482 -43.243 4.536 1.00 60.31 106 LEU A N 1
ATOM 774 C CA . LEU A 1 106 ? 40.925 -44.636 4.551 1.00 60.31 106 LEU A CA 1
ATOM 775 C C . LEU A 1 106 ? 41.677 -44.883 5.864 1.00 60.31 106 LEU A C 1
ATOM 777 O O . LEU A 1 106 ? 42.694 -44.246 6.129 1.00 60.31 106 LEU A O 1
ATOM 781 N N . ASP A 1 107 ? 41.126 -45.790 6.659 1.00 50.22 107 ASP A N 1
ATOM 782 C CA . ASP A 1 107 ? 41.775 -46.477 7.772 1.00 50.22 107 ASP A CA 1
ATOM 783 C C . ASP A 1 107 ? 42.933 -47.343 7.240 1.00 50.22 107 ASP A C 1
ATOM 785 O O . ASP A 1 107 ? 42.785 -48.009 6.207 1.00 50.22 107 ASP A O 1
ATOM 789 N N . GLY A 1 108 ? 44.082 -47.289 7.919 1.00 54.94 108 GLY A N 1
ATOM 790 C CA . GLY A 1 108 ? 45.299 -48.046 7.617 1.00 54.94 108 GLY A CA 1
ATOM 791 C C . GLY A 1 108 ? 46.392 -47.791 8.643 1.00 54.94 108 GLY A C 1
ATOM 792 O O . GLY A 1 108 ? 46.937 -46.665 8.631 1.00 54.94 108 GLY A O 1
#